Protein AF-A0A6N6MQA6-F1 (afdb_monomer_lite)

Secondary structure (DSSP, 8-state):
-------EEEEEETTEEEEEE--TTS-TTTSHHHHHHHHHHHHS-GGG-EEEEE-TTS-EEEEEEETTEEEEEEEEEESSHHHHHHHHHHHTTS------------

Organism: NCBI:txid2615211

pLDDT: mean 83.04, std 16.6, range [40.09, 96.69]

Sequence (106 aa):
MPERRARYDTEVIGNVICLVELDNANSITSDADRVIEDLHQRFGDLGSYRIIYRDTTGTWDELAVTGDQFRGFKSINERSQAAALAAVSRQGSDEAPHPQDSYRTG

Structure (mmCIF, N/CA/C/O backbone):
data_AF-A0A6N6MQA6-F1
#
_entry.id   AF-A0A6N6MQA6-F1
#
loop_
_atom_site.group_PDB
_atom_site.id
_atom_site.type_symbol
_atom_site.label_atom_id
_atom_site.label_alt_id
_atom_site.label_comp_id
_atom_site.label_asym_id
_atom_site.label_entity_id
_atom_site.label_seq_id
_atom_site.pdbx_PDB_ins_code
_atom_site.Cartn_x
_atom_site.Cartn_y
_atom_site.Cartn_z
_atom_site.occupancy
_atom_site.B_iso_or_equiv
_atom_site.auth_seq_id
_atom_site.auth_comp_id
_atom_site.auth_asym_id
_atom_site.auth_ato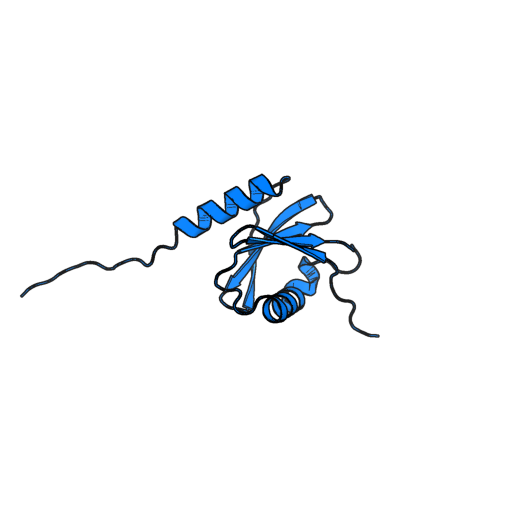m_id
_atom_site.pdbx_PDB_model_num
ATOM 1 N N . MET A 1 1 ? 12.298 -17.690 -18.601 1.00 47.94 1 MET A N 1
ATOM 2 C CA . MET A 1 1 ? 12.690 -16.469 -17.866 1.00 47.94 1 MET A CA 1
ATOM 3 C C . MET A 1 1 ? 11.896 -16.472 -16.574 1.00 47.94 1 MET A C 1
ATOM 5 O O . MET A 1 1 ? 10.698 -16.701 -16.691 1.00 47.94 1 MET A O 1
ATOM 9 N N . PRO A 1 2 ? 12.495 -16.331 -15.378 1.00 53.12 2 PRO A N 1
ATOM 10 C CA . PRO A 1 2 ? 11.684 -16.178 -14.175 1.00 53.12 2 PRO A CA 1
ATOM 11 C C . PRO A 1 2 ? 10.806 -14.934 -14.339 1.00 53.12 2 PRO A C 1
ATOM 13 O O . PRO A 1 2 ? 11.287 -13.897 -14.804 1.00 53.12 2 PRO A O 1
ATOM 16 N N . GLU A 1 3 ? 9.516 -15.069 -14.036 1.00 61.78 3 GLU A N 1
ATOM 17 C CA . GLU A 1 3 ? 8.581 -13.948 -14.056 1.00 61.78 3 GLU A CA 1
ATOM 18 C C . GLU A 1 3 ? 9.073 -12.889 -13.073 1.00 61.78 3 GLU A C 1
ATOM 20 O O . GLU A 1 3 ? 9.459 -13.171 -11.936 1.00 61.78 3 GLU A O 1
ATOM 25 N N . ARG A 1 4 ? 9.170 -11.664 -13.568 1.00 74.12 4 ARG A N 1
ATOM 26 C CA . ARG A 1 4 ? 9.844 -10.567 -12.893 1.00 74.12 4 ARG A CA 1
ATOM 27 C C . ARG A 1 4 ? 8.796 -9.953 -11.949 1.00 74.12 4 ARG A C 1
ATOM 29 O O . ARG A 1 4 ? 7.766 -9.504 -12.427 1.00 74.12 4 ARG A O 1
ATOM 36 N N . ARG A 1 5 ? 9.019 -10.020 -10.632 1.00 81.06 5 ARG A N 1
ATOM 37 C CA . ARG A 1 5 ? 8.067 -9.555 -9.602 1.00 81.06 5 ARG A CA 1
ATOM 38 C C . ARG A 1 5 ? 8.181 -8.055 -9.346 1.00 81.06 5 ARG A C 1
ATOM 40 O O . ARG A 1 5 ? 9.260 -7.490 -9.560 1.00 81.06 5 ARG A O 1
ATOM 47 N N . ALA A 1 6 ? 7.107 -7.441 -8.853 1.00 84.75 6 ALA A N 1
ATOM 48 C CA . ALA A 1 6 ? 7.174 -6.089 -8.308 1.00 84.75 6 ALA A CA 1
ATOM 49 C C . ALA A 1 6 ? 8.157 -6.024 -7.129 1.00 84.75 6 ALA A C 1
ATOM 51 O O . ALA A 1 6 ? 8.266 -6.957 -6.330 1.00 84.75 6 ALA A O 1
ATOM 52 N N . ARG A 1 7 ? 8.894 -4.915 -7.028 1.00 88.81 7 ARG A N 1
ATOM 53 C CA . ARG A 1 7 ? 9.795 -4.638 -5.903 1.00 88.81 7 ARG A CA 1
ATOM 54 C C . ARG A 1 7 ? 9.299 -3.423 -5.151 1.00 88.81 7 ARG A C 1
ATOM 56 O O . ARG A 1 7 ? 9.049 -2.387 -5.763 1.00 88.81 7 ARG A O 1
ATOM 63 N N . TYR A 1 8 ? 9.177 -3.560 -3.840 1.00 91.38 8 TYR A N 1
ATOM 64 C CA . TYR A 1 8 ? 8.633 -2.523 -2.984 1.00 91.38 8 TYR A CA 1
ATOM 65 C C . TYR A 1 8 ? 9.209 -2.605 -1.576 1.00 91.38 8 TYR A C 1
ATOM 67 O O . TYR A 1 8 ? 9.500 -3.693 -1.073 1.00 91.38 8 TYR A O 1
ATOM 75 N N . ASP A 1 9 ? 9.314 -1.448 -0.937 1.00 93.50 9 ASP A N 1
ATOM 76 C CA . ASP A 1 9 ? 9.495 -1.366 0.506 1.00 93.50 9 ASP A CA 1
ATOM 77 C C . ASP A 1 9 ? 8.142 -1.452 1.206 1.00 93.50 9 ASP A C 1
ATOM 79 O O . ASP A 1 9 ? 7.097 -1.127 0.639 1.00 93.50 9 ASP A O 1
ATOM 83 N N . THR A 1 10 ? 8.168 -1.937 2.445 1.00 95.44 10 THR A N 1
ATOM 84 C CA . THR A 1 10 ? 6.971 -2.153 3.262 1.00 95.44 10 THR A CA 1
ATOM 85 C C . THR A 1 10 ? 7.138 -1.469 4.609 1.00 95.44 10 THR A C 1
ATOM 87 O O . THR A 1 10 ? 8.122 -1.712 5.305 1.00 95.44 10 THR A O 1
ATOM 90 N N . GLU A 1 11 ? 6.148 -0.680 5.008 1.00 95.94 11 GLU A N 1
ATOM 91 C CA . GLU A 1 11 ? 6.055 -0.077 6.337 1.00 95.94 11 GLU A CA 1
ATOM 92 C C . GLU A 1 11 ? 4.661 -0.337 6.914 1.00 95.94 11 GLU A C 1
ATOM 94 O O . GLU A 1 11 ? 3.666 -0.217 6.205 1.00 95.94 11 GLU A O 1
ATOM 99 N N . VAL A 1 12 ? 4.568 -0.700 8.195 1.00 95.44 12 VAL A N 1
ATOM 100 C CA . VAL A 1 12 ? 3.282 -0.949 8.863 1.00 95.44 12 VAL A CA 1
ATOM 101 C C . VAL A 1 12 ? 3.032 0.140 9.898 1.00 95.44 12 VAL A C 1
ATOM 103 O O . VAL A 1 12 ? 3.819 0.308 10.829 1.00 95.44 12 VAL A O 1
ATOM 106 N N . ILE A 1 13 ? 1.921 0.862 9.748 1.00 94.69 13 ILE A N 1
ATOM 107 C CA . ILE A 1 13 ? 1.501 1.944 10.644 1.00 94.69 13 ILE A CA 1
ATOM 108 C C . ILE A 1 13 ? 0.098 1.614 11.155 1.00 94.69 13 ILE A C 1
ATOM 110 O O . ILE A 1 13 ? -0.893 1.747 10.437 1.00 94.69 13 ILE A O 1
ATOM 114 N N . GLY A 1 14 ? 0.008 1.150 12.404 1.00 92.62 14 GLY A N 1
ATOM 115 C CA . GLY A 1 14 ? -1.247 0.644 12.963 1.00 92.62 14 GLY A CA 1
ATOM 116 C C . GLY A 1 14 ? -1.743 -0.578 12.184 1.00 92.62 14 GLY A C 1
ATOM 117 O O . GLY A 1 14 ? -1.035 -1.578 12.097 1.00 92.62 14 GLY A O 1
ATOM 118 N N . ASN A 1 15 ? -2.943 -0.485 11.606 1.00 93.38 15 ASN A N 1
ATOM 119 C CA . ASN A 1 15 ? -3.518 -1.508 10.729 1.00 93.38 15 ASN A CA 1
ATOM 120 C C . ASN A 1 15 ? -3.377 -1.172 9.232 1.00 93.38 15 ASN A C 1
ATOM 122 O O . ASN A 1 15 ? -4.108 -1.720 8.408 1.00 93.38 15 ASN A O 1
ATOM 126 N N . VAL A 1 16 ? -2.468 -0.268 8.859 1.00 95.44 16 VAL A N 1
ATOM 127 C CA . VAL A 1 16 ? -2.225 0.088 7.457 1.00 95.44 16 VAL A CA 1
ATOM 128 C C . VAL A 1 16 ? -0.843 -0.384 7.022 1.00 95.44 16 VAL A C 1
ATOM 130 O O . VAL A 1 16 ? 0.168 -0.006 7.614 1.00 95.44 16 VAL A O 1
ATOM 133 N N . ILE A 1 17 ? -0.803 -1.185 5.962 1.00 96.12 17 ILE A N 1
ATOM 134 C CA . ILE A 1 17 ? 0.420 -1.589 5.271 1.00 96.12 17 ILE A CA 1
ATOM 135 C C . ILE A 1 17 ? 0.668 -0.584 4.145 1.00 96.12 17 ILE A C 1
ATOM 137 O O . ILE A 1 17 ? -0.145 -0.442 3.233 1.00 96.12 17 ILE A O 1
ATOM 141 N N . CYS A 1 18 ? 1.790 0.120 4.217 1.00 96.62 18 CYS A N 1
ATOM 142 C CA . CYS A 1 18 ? 2.246 1.078 3.223 1.00 96.62 18 CYS A CA 1
ATOM 143 C C . CYS A 1 18 ? 3.292 0.416 2.325 1.00 96.62 18 CYS A C 1
ATOM 145 O O . CYS A 1 18 ? 4.313 -0.069 2.815 1.00 96.62 18 CYS A O 1
ATOM 147 N N . LEU A 1 19 ? 3.050 0.422 1.018 1.00 95.75 19 LEU A N 1
ATOM 148 C CA . LEU A 1 19 ? 3.974 -0.078 0.006 1.00 95.75 19 LEU A CA 1
ATOM 149 C C . LEU A 1 19 ? 4.593 1.094 -0.754 1.00 95.75 19 LEU A C 1
ATOM 151 O O . LEU A 1 19 ? 3.881 2.008 -1.168 1.00 95.75 19 LEU A O 1
ATOM 155 N N . VAL A 1 20 ? 5.901 1.061 -0.989 1.00 93.25 20 VAL A N 1
ATOM 156 C CA . VAL A 1 20 ? 6.580 2.051 -1.838 1.00 93.25 20 VAL A CA 1
ATOM 157 C C . VAL A 1 20 ? 7.265 1.328 -2.981 1.00 93.25 20 VAL A C 1
ATOM 159 O O . VAL A 1 20 ? 8.167 0.531 -2.745 1.00 93.25 20 VAL A O 1
ATOM 162 N N . GLU A 1 21 ? 6.836 1.595 -4.214 1.00 86.88 21 GLU A N 1
ATOM 163 C CA . GLU A 1 21 ? 7.417 0.979 -5.408 1.00 86.88 21 GLU A CA 1
ATOM 164 C C . GLU A 1 21 ? 8.896 1.375 -5.580 1.00 86.88 21 GLU A C 1
ATOM 166 O O . GLU A 1 21 ? 9.247 2.554 -5.518 1.00 86.88 21 GLU A O 1
ATOM 171 N N . LEU A 1 22 ? 9.768 0.379 -5.783 1.00 84.56 22 LEU A N 1
ATOM 172 C CA . LEU A 1 22 ? 11.224 0.552 -5.912 1.00 84.56 22 LEU A CA 1
ATOM 173 C C . LEU A 1 22 ? 11.730 0.439 -7.353 1.00 84.56 22 LEU A C 1
ATOM 175 O O . LEU A 1 22 ? 12.848 0.867 -7.643 1.00 84.56 22 LEU A O 1
ATOM 179 N N . ASP A 1 23 ? 10.962 -0.188 -8.246 1.00 74.56 23 ASP A N 1
ATOM 180 C CA . ASP A 1 23 ? 11.371 -0.433 -9.628 1.00 74.56 23 ASP A CA 1
ATOM 181 C C . ASP A 1 23 ? 10.193 -0.302 -10.594 1.00 74.56 23 ASP A C 1
ATOM 183 O O . ASP A 1 23 ? 9.203 -1.016 -10.481 1.00 74.56 23 ASP A O 1
ATOM 187 N N . ASN A 1 24 ? 10.368 0.551 -11.601 1.00 66.44 24 ASN A N 1
ATOM 188 C CA . ASN A 1 24 ? 9.371 0.841 -12.628 1.00 66.44 24 ASN A CA 1
ATOM 189 C C . ASN A 1 24 ? 9.202 -0.309 -13.641 1.00 66.44 24 ASN A C 1
ATOM 191 O O . ASN A 1 24 ? 8.343 -0.232 -14.518 1.00 66.44 24 ASN A O 1
ATOM 195 N N . ALA A 1 25 ? 10.067 -1.332 -13.607 1.00 67.06 25 ALA A N 1
ATOM 196 C CA . ALA A 1 25 ? 10.033 -2.427 -14.575 1.00 67.06 25 ALA A CA 1
ATOM 197 C C . ALA A 1 25 ? 8.826 -3.364 -14.393 1.00 67.06 25 ALA A C 1
ATOM 199 O O . ALA A 1 25 ? 8.360 -3.913 -15.388 1.00 67.06 25 ALA A O 1
ATOM 200 N N . ASN A 1 26 ? 8.340 -3.544 -13.159 1.00 72.50 26 ASN A N 1
ATOM 201 C CA . ASN A 1 26 ? 7.053 -4.172 -12.848 1.00 72.50 26 ASN A CA 1
ATOM 202 C C . ASN A 1 26 ? 6.464 -3.476 -11.632 1.00 72.50 26 ASN A C 1
ATOM 204 O O . ASN A 1 26 ? 7.009 -3.569 -10.530 1.00 72.50 26 ASN A O 1
ATOM 208 N N . SER A 1 27 ? 5.351 -2.795 -11.854 1.00 80.56 27 SER A N 1
ATOM 209 C CA . SER A 1 27 ? 4.698 -2.012 -10.825 1.00 80.56 27 SER A CA 1
ATOM 210 C C . SER A 1 27 ? 3.841 -2.883 -9.929 1.00 80.56 27 SER A C 1
ATOM 212 O O . SER A 1 27 ? 3.343 -3.938 -10.344 1.00 80.56 27 SER A O 1
ATOM 214 N N . ILE A 1 28 ? 3.581 -2.381 -8.723 1.00 81.94 28 ILE A N 1
ATOM 215 C CA . ILE A 1 28 ? 2.616 -2.980 -7.793 1.00 81.94 28 ILE A CA 1
ATOM 216 C C . ILE A 1 28 ? 1.257 -3.173 -8.486 1.00 81.94 28 ILE A C 1
ATOM 218 O O . ILE A 1 28 ? 0.580 -4.174 -8.273 1.00 81.94 28 ILE A O 1
ATOM 222 N N . THR A 1 29 ? 0.886 -2.255 -9.382 1.00 83.44 29 THR A N 1
ATOM 223 C CA . THR A 1 29 ? -0.368 -2.328 -10.139 1.00 83.44 29 THR A CA 1
ATOM 224 C C . THR A 1 29 ? -0.412 -3.469 -11.159 1.00 83.44 29 THR A C 1
ATOM 226 O O . THR A 1 29 ? -1.478 -4.032 -11.387 1.00 83.44 29 THR A O 1
ATOM 229 N N . SER A 1 30 ? 0.722 -3.837 -11.762 1.00 85.19 30 SER A N 1
ATOM 230 C CA . SER A 1 30 ? 0.802 -4.943 -12.732 1.00 85.19 30 SER A CA 1
ATOM 231 C C . SER A 1 30 ? 0.944 -6.329 -12.097 1.00 85.19 30 SER A C 1
ATOM 233 O O . SER A 1 30 ? 0.702 -7.329 -12.769 1.00 85.19 30 SER A O 1
ATOM 235 N N . ASP A 1 31 ? 1.329 -6.390 -10.820 1.00 87.12 31 ASP A N 1
ATOM 236 C CA . ASP A 1 31 ? 1.640 -7.633 -10.101 1.00 87.12 31 ASP A CA 1
ATOM 237 C C . ASP A 1 31 ? 0.819 -7.782 -8.807 1.00 87.12 31 ASP A C 1
ATOM 239 O O . ASP A 1 31 ? 1.225 -8.473 -7.874 1.00 87.12 31 ASP A O 1
ATOM 243 N N . ALA A 1 32 ? -0.335 -7.112 -8.737 1.00 89.88 32 ALA A N 1
ATOM 244 C CA . ALA A 1 32 ? -1.119 -6.946 -7.514 1.00 89.88 32 ALA A CA 1
ATOM 245 C C . ALA A 1 32 ? -1.460 -8.274 -6.823 1.00 89.88 32 ALA A C 1
ATOM 247 O O . ALA A 1 32 ? -1.302 -8.380 -5.611 1.00 89.88 32 ALA A O 1
ATOM 248 N N . ASP A 1 33 ? -1.853 -9.306 -7.572 1.00 89.62 33 ASP A N 1
ATOM 249 C CA . ASP A 1 33 ? -2.171 -10.616 -6.992 1.00 89.62 33 ASP A CA 1
ATOM 250 C C . ASP A 1 33 ? -0.967 -11.246 -6.277 1.00 89.62 33 ASP A C 1
ATOM 252 O O . ASP A 1 33 ? -1.099 -11.743 -5.158 1.00 89.62 33 ASP A O 1
ATOM 256 N N . ARG A 1 34 ? 0.230 -11.175 -6.877 1.00 90.31 34 ARG A N 1
ATOM 257 C CA . ARG A 1 34 ? 1.455 -11.716 -6.263 1.00 90.31 34 ARG A CA 1
ATOM 258 C C . ARG A 1 34 ? 1.945 -10.850 -5.106 1.00 90.31 34 ARG A C 1
ATOM 260 O O . ARG A 1 34 ? 2.545 -11.379 -4.175 1.00 90.31 34 ARG A O 1
ATOM 267 N N . VAL A 1 35 ? 1.689 -9.541 -5.151 1.00 91.81 35 VAL A N 1
ATOM 268 C CA . VAL A 1 35 ? 1.936 -8.630 -4.023 1.00 91.81 35 VAL A CA 1
ATOM 269 C C . VAL A 1 35 ? 1.048 -9.018 -2.843 1.00 91.81 35 VAL A C 1
ATOM 271 O O . VAL A 1 35 ? 1.550 -9.173 -1.736 1.00 91.81 35 VAL A O 1
ATOM 274 N N . ILE A 1 36 ? -0.253 -9.232 -3.060 1.00 93.38 36 ILE A N 1
ATOM 275 C CA . ILE A 1 36 ? -1.168 -9.672 -1.998 1.00 93.38 36 ILE A CA 1
ATOM 276 C C . ILE A 1 36 ? -0.757 -11.042 -1.448 1.00 93.38 36 ILE A C 1
ATOM 278 O O . ILE A 1 36 ? -0.736 -11.217 -0.232 1.00 93.38 36 ILE A O 1
ATOM 282 N N . GLU A 1 37 ? -0.355 -11.984 -2.304 1.00 92.19 37 GLU A N 1
ATOM 283 C CA . GLU A 1 37 ? 0.160 -13.285 -1.860 1.00 92.19 37 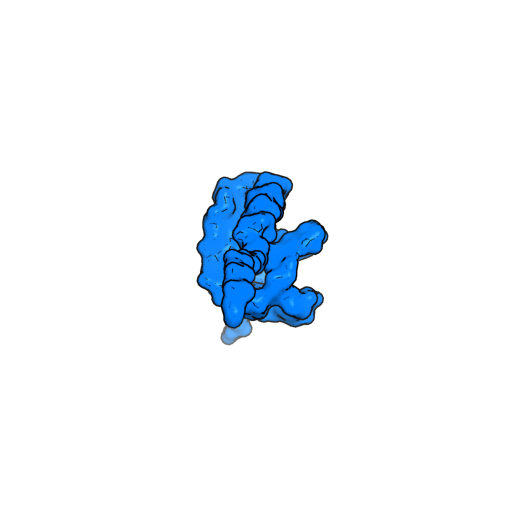GLU A CA 1
ATOM 284 C C . GLU A 1 37 ? 1.415 -13.144 -0.975 1.00 92.19 37 GLU A C 1
ATOM 286 O O . GLU A 1 37 ? 1.488 -13.760 0.088 1.00 92.19 37 GLU A O 1
ATOM 291 N N . ASP A 1 38 ? 2.384 -12.309 -1.368 1.00 92.69 38 ASP A N 1
ATOM 292 C CA . ASP A 1 38 ? 3.583 -12.027 -0.563 1.00 92.69 38 ASP A CA 1
ATOM 293 C C . ASP A 1 38 ? 3.224 -11.394 0.788 1.00 92.69 38 ASP A C 1
ATOM 295 O O . ASP A 1 38 ? 3.732 -11.805 1.832 1.00 92.69 38 ASP A O 1
ATOM 299 N N . LEU A 1 39 ? 2.304 -10.426 0.793 1.00 93.88 39 LEU A N 1
ATOM 300 C CA . LEU A 1 39 ? 1.844 -9.791 2.025 1.00 93.88 39 LEU A CA 1
ATOM 301 C C . LEU A 1 39 ? 1.135 -10.791 2.941 1.00 93.88 39 LEU A C 1
ATOM 303 O O . LEU A 1 39 ? 1.407 -10.794 4.139 1.00 93.88 39 LEU A O 1
ATOM 307 N N . HIS A 1 40 ? 0.298 -11.673 2.399 1.00 93.31 40 HIS A N 1
ATOM 308 C CA . HIS A 1 40 ? -0.363 -12.719 3.176 1.00 93.31 40 HIS A CA 1
ATOM 309 C C . HIS A 1 40 ? 0.660 -13.675 3.805 1.00 93.31 40 HIS A C 1
ATOM 311 O O . HIS A 1 40 ? 0.587 -13.985 4.992 1.00 93.31 40 HIS A O 1
ATOM 317 N N . GLN A 1 41 ? 1.686 -14.084 3.053 1.00 92.94 41 GLN A N 1
ATOM 318 C CA . GLN A 1 41 ? 2.763 -14.928 3.584 1.00 92.94 41 GLN A CA 1
ATOM 319 C C . GLN A 1 41 ? 3.559 -14.242 4.706 1.00 92.94 41 GLN A C 1
ATOM 321 O O . GLN A 1 41 ? 4.058 -14.915 5.609 1.00 92.94 41 GLN A O 1
ATOM 326 N N . ARG A 1 42 ? 3.687 -12.911 4.660 1.00 92.44 42 ARG A N 1
ATOM 327 C CA . ARG A 1 42 ? 4.464 -12.121 5.628 1.00 92.44 42 ARG A CA 1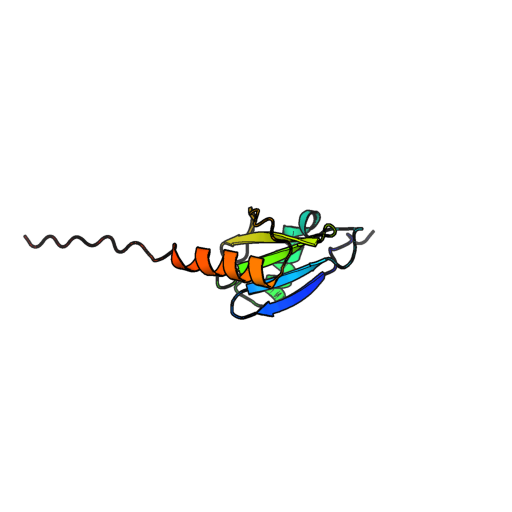
ATOM 328 C C . ARG A 1 42 ? 3.675 -11.711 6.869 1.00 92.44 42 ARG A C 1
ATOM 330 O O . ARG A 1 42 ? 4.255 -11.667 7.952 1.00 92.44 42 ARG A O 1
ATOM 337 N N . PHE A 1 43 ? 2.397 -11.380 6.714 1.00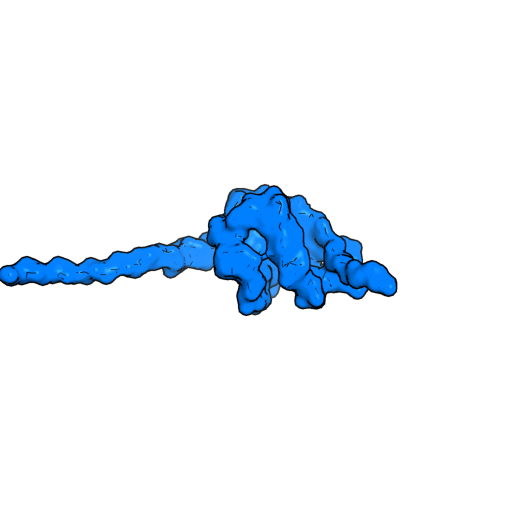 91.44 43 PHE A N 1
ATOM 338 C CA . PHE A 1 43 ? 1.571 -10.768 7.760 1.00 91.44 43 PHE A CA 1
ATOM 339 C C . PHE A 1 43 ? 0.395 -11.648 8.207 1.00 91.44 43 PHE A C 1
ATOM 341 O O . PHE A 1 43 ? -0.214 -11.362 9.236 1.00 91.44 43 PHE A O 1
ATOM 348 N N . GLY A 1 44 ? 0.109 -12.740 7.496 1.00 90.81 44 GLY A N 1
ATOM 349 C CA . GLY A 1 44 ? -1.050 -13.590 7.745 1.00 90.81 44 GLY A CA 1
ATOM 350 C C . GLY A 1 44 ? -2.326 -12.985 7.164 1.00 90.81 44 GLY A C 1
ATOM 351 O O . GLY A 1 44 ? -2.328 -12.515 6.030 1.00 90.81 44 GLY A O 1
ATOM 352 N N . ASP A 1 45 ? -3.411 -13.015 7.940 1.00 90.06 45 ASP A N 1
ATOM 353 C CA . ASP A 1 45 ? -4.722 -12.504 7.521 1.00 90.06 45 ASP A CA 1
ATOM 354 C C . ASP A 1 45 ? -4.665 -11.007 7.181 1.00 90.06 45 ASP A C 1
ATOM 356 O O . ASP A 1 45 ? -4.441 -10.153 8.046 1.00 90.06 45 ASP A O 1
ATOM 360 N N . LEU A 1 46 ? -4.904 -10.692 5.908 1.00 91.69 46 LEU A N 1
ATOM 361 C CA . LEU A 1 46 ? -4.906 -9.320 5.408 1.00 91.69 46 LEU A CA 1
ATOM 362 C C . LEU A 1 46 ? -6.243 -8.605 5.619 1.00 91.69 46 LEU A C 1
ATOM 364 O O . LEU A 1 46 ? -6.302 -7.388 5.462 1.00 91.69 46 LEU A O 1
ATOM 368 N N . GLY A 1 47 ? -7.305 -9.310 6.020 1.00 88.12 47 GLY A N 1
ATOM 369 C CA . GLY A 1 47 ? -8.638 -8.735 6.212 1.00 88.12 47 GLY A CA 1
ATOM 370 C C . GLY A 1 47 ? -8.705 -7.677 7.316 1.00 88.12 47 GLY A C 1
ATOM 371 O O . GLY A 1 47 ? -9.554 -6.789 7.269 1.00 88.12 47 GLY A O 1
ATOM 372 N N . SER A 1 48 ? -7.783 -7.729 8.280 1.00 87.56 48 SER A N 1
ATOM 373 C CA . SER A 1 48 ? -7.654 -6.714 9.336 1.00 87.56 48 SER A CA 1
ATOM 374 C C . SER A 1 48 ? -6.826 -5.493 8.910 1.00 87.56 48 SER A C 1
ATOM 376 O O . SER A 1 48 ? -6.785 -4.491 9.633 1.00 87.56 48 SER A O 1
ATOM 378 N N . TYR A 1 49 ? -6.168 -5.561 7.749 1.00 92.56 49 TYR A N 1
ATOM 379 C CA . TYR A 1 49 ? -5.278 -4.525 7.244 1.00 92.56 49 TYR A CA 1
ATOM 380 C C . TYR A 1 49 ? -5.903 -3.732 6.094 1.00 92.56 49 TYR A C 1
ATOM 382 O O . TYR A 1 49 ? -6.625 -4.246 5.242 1.00 92.56 49 TYR A O 1
ATOM 390 N N . ARG A 1 50 ? -5.568 -2.443 6.030 1.00 94.38 50 ARG A N 1
ATOM 391 C CA . ARG A 1 50 ? -5.717 -1.634 4.813 1.00 94.38 50 ARG A CA 1
ATOM 392 C C . ARG A 1 50 ? -4.365 -1.605 4.112 1.00 94.38 50 ARG A C 1
ATOM 394 O O . ARG A 1 50 ? -3.340 -1.487 4.778 1.00 94.38 50 ARG A O 1
ATOM 401 N N . ILE A 1 51 ? -4.348 -1.691 2.788 1.00 95.69 51 ILE A N 1
ATOM 402 C CA . ILE A 1 51 ? -3.100 -1.702 2.020 1.00 95.69 51 ILE A CA 1
ATOM 403 C C . ILE A 1 51 ? -3.102 -0.485 1.110 1.00 95.69 51 ILE A C 1
ATOM 405 O O . ILE A 1 51 ? -3.958 -0.355 0.237 1.00 95.69 51 ILE A O 1
ATOM 409 N N . ILE A 1 52 ? -2.147 0.414 1.320 1.00 96.69 52 ILE A N 1
ATOM 410 C CA . ILE A 1 52 ? -1.922 1.564 0.447 1.00 96.69 52 ILE A CA 1
ATOM 411 C C . ILE A 1 52 ? -0.577 1.419 -0.241 1.00 96.69 52 ILE A C 1
ATOM 413 O O . ILE A 1 52 ? 0.371 0.890 0.336 1.00 96.69 52 ILE A O 1
ATOM 417 N N . TYR A 1 53 ? -0.479 1.905 -1.467 1.00 95.25 53 TYR A N 1
ATOM 418 C CA . TYR A 1 53 ? 0.760 1.895 -2.223 1.00 95.25 53 TYR A CA 1
ATOM 419 C C . TYR A 1 53 ? 1.036 3.268 -2.811 1.00 95.25 53 TYR A C 1
ATOM 421 O O . TYR A 1 53 ? 0.114 3.987 -3.194 1.00 95.25 53 TYR A O 1
ATOM 429 N N . ARG A 1 54 ? 2.319 3.617 -2.884 1.00 94.62 54 ARG A N 1
ATOM 430 C CA . ARG A 1 54 ? 2.810 4.786 -3.599 1.00 94.62 54 ARG A CA 1
ATOM 431 C C . ARG A 1 54 ? 3.329 4.360 -4.959 1.00 94.62 54 ARG A C 1
ATOM 433 O O . ARG A 1 54 ? 4.290 3.592 -5.033 1.00 94.62 54 ARG A O 1
ATOM 440 N N . ASP A 1 55 ? 2.720 4.884 -6.012 1.00 86.12 55 ASP A N 1
ATOM 441 C CA . ASP A 1 55 ? 3.200 4.678 -7.371 1.00 86.12 55 ASP A CA 1
ATOM 442 C C . ASP A 1 55 ? 4.442 5.535 -7.682 1.00 86.12 55 ASP A C 1
ATOM 444 O O . ASP A 1 55 ? 4.883 6.395 -6.909 1.00 86.12 55 ASP A O 1
ATOM 448 N N . THR A 1 56 ? 4.999 5.328 -8.870 1.00 83.62 56 THR A N 1
ATOM 449 C CA . THR A 1 56 ? 6.186 6.043 -9.362 1.00 83.62 56 THR A CA 1
ATOM 450 C C . THR A 1 56 ? 5.931 7.528 -9.632 1.00 83.62 56 THR A C 1
ATOM 452 O O . THR A 1 56 ? 6.869 8.327 -9.649 1.00 83.62 56 THR A O 1
ATOM 455 N N . THR A 1 57 ? 4.665 7.931 -9.786 1.00 86.56 57 THR A N 1
ATOM 456 C CA . THR A 1 57 ? 4.263 9.342 -9.875 1.00 86.56 57 THR A CA 1
ATOM 457 C C . THR A 1 57 ? 4.193 10.007 -8.499 1.00 86.56 57 THR A C 1
ATOM 459 O O . THR A 1 57 ? 4.008 11.222 -8.403 1.00 86.56 57 THR A O 1
ATOM 462 N N . GLY A 1 58 ? 4.374 9.233 -7.426 1.00 90.12 58 GLY A N 1
ATOM 463 C CA . GLY A 1 58 ? 4.320 9.674 -6.044 1.00 90.12 58 GLY A CA 1
ATOM 464 C C . GLY A 1 58 ? 2.902 9.795 -5.494 1.00 90.12 58 GLY A C 1
ATOM 465 O O . GLY A 1 58 ? 2.726 10.474 -4.481 1.00 90.12 58 GLY A O 1
ATOM 466 N N . THR A 1 59 ? 1.924 9.188 -6.161 1.00 94.50 59 THR A N 1
ATOM 467 C CA . THR A 1 59 ? 0.520 9.161 -5.750 1.00 94.50 59 THR A CA 1
ATOM 468 C C . THR A 1 59 ? 0.276 7.949 -4.864 1.00 94.50 59 THR A C 1
ATOM 470 O O . THR A 1 59 ? 0.736 6.851 -5.170 1.00 94.50 59 THR A O 1
ATOM 473 N N . TRP A 1 60 ? -0.416 8.168 -3.752 1.00 96.56 60 TRP A N 1
ATOM 474 C CA . TRP A 1 60 ? -0.876 7.125 -2.853 1.00 96.56 60 TRP A CA 1
ATOM 475 C C . TRP A 1 60 ? -2.305 6.736 -3.203 1.00 96.56 60 TRP A C 1
ATOM 477 O O . TRP A 1 60 ? -3.195 7.588 -3.197 1.00 96.56 60 TRP A O 1
ATOM 487 N N . ASP A 1 61 ? -2.501 5.448 -3.445 1.00 95.56 61 ASP A N 1
ATOM 488 C CA . ASP A 1 61 ? -3.791 4.812 -3.691 1.00 95.56 61 ASP A CA 1
ATOM 489 C C . ASP A 1 61 ? -3.891 3.514 -2.879 1.00 95.56 61 ASP A C 1
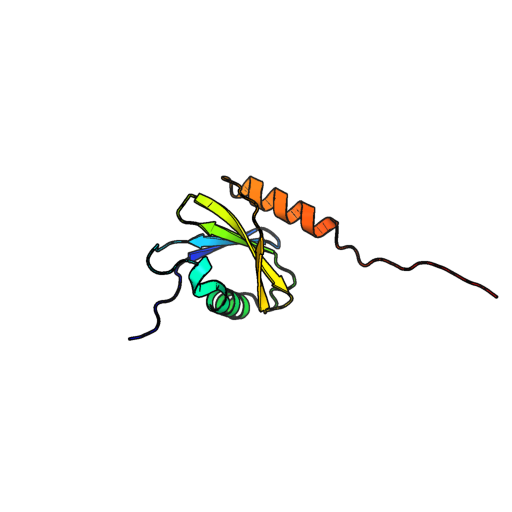ATOM 491 O O . ASP A 1 61 ? -2.950 3.106 -2.195 1.00 95.56 61 ASP A O 1
ATOM 495 N N . GLU A 1 62 ? -5.051 2.869 -2.907 1.00 95.25 62 GLU A N 1
ATOM 496 C CA . GLU A 1 62 ? -5.322 1.668 -2.124 1.00 95.25 62 GLU A CA 1
ATOM 497 C C . GLU A 1 62 ? -5.351 0.412 -2.999 1.00 95.25 62 GLU A C 1
ATOM 499 O O . GLU A 1 62 ? -6.002 0.391 -4.049 1.00 95.25 62 GLU A O 1
ATOM 504 N N . LEU A 1 63 ? -4.731 -0.666 -2.513 1.00 94.00 63 LEU A N 1
ATOM 505 C CA . LEU A 1 63 ? -5.037 -2.028 -2.948 1.00 94.00 63 LEU A CA 1
ATOM 506 C C . LEU A 1 63 ? -6.128 -2.589 -2.038 1.00 94.00 63 LEU A C 1
ATOM 508 O O . LEU A 1 63 ? -5.880 -2.946 -0.886 1.00 94.00 63 LEU A O 1
ATOM 512 N N . ALA A 1 64 ? -7.348 -2.668 -2.557 1.00 92.62 64 ALA A N 1
ATOM 513 C CA . ALA A 1 64 ? -8.457 -3.227 -1.808 1.00 92.62 64 ALA A CA 1
ATOM 514 C C . ALA A 1 64 ? -8.334 -4.754 -1.738 1.00 92.62 64 ALA A C 1
ATOM 516 O O . ALA A 1 64 ? -8.134 -5.423 -2.757 1.00 92.62 64 ALA A O 1
ATOM 517 N N . VAL A 1 65 ? -8.523 -5.297 -0.538 1.00 90.94 65 VAL A N 1
ATOM 518 C CA . VAL A 1 65 ? -8.551 -6.737 -0.269 1.00 90.94 65 VAL A CA 1
ATOM 519 C C . VAL A 1 65 ? -9.839 -7.134 0.448 1.00 90.94 65 VAL A C 1
ATOM 521 O O . VAL A 1 65 ? -10.467 -6.321 1.127 1.00 90.94 65 VAL A O 1
ATOM 524 N N . THR A 1 66 ? -10.259 -8.386 0.286 1.00 86.06 66 THR A N 1
ATOM 525 C CA . THR A 1 66 ? -11.297 -9.006 1.126 1.00 86.06 66 THR A CA 1
ATOM 526 C C . THR A 1 66 ? -10.782 -10.356 1.586 1.00 86.06 66 THR A C 1
ATOM 528 O O . THR A 1 66 ? -10.638 -11.263 0.760 1.00 86.06 66 THR A O 1
ATOM 531 N N . GLY A 1 67 ? -10.495 -10.471 2.884 1.00 85.75 67 GLY A N 1
ATOM 532 C CA . GLY A 1 67 ? -9.612 -11.524 3.383 1.00 85.75 67 GLY A CA 1
ATOM 533 C C . GLY A 1 67 ? -8.256 -11.406 2.689 1.00 85.75 67 GLY A C 1
ATOM 534 O O . GLY A 1 67 ? -7.707 -10.312 2.593 1.00 85.75 67 GLY A O 1
ATOM 535 N N . ASP A 1 68 ? -7.796 -12.500 2.091 1.00 85.62 68 ASP A N 1
ATOM 536 C CA . ASP A 1 68 ? -6.476 -12.584 1.452 1.00 85.62 68 ASP A CA 1
ATOM 537 C C . ASP A 1 68 ? -6.517 -12.436 -0.079 1.00 85.62 68 ASP A C 1
ATOM 539 O O . ASP A 1 68 ? -5.580 -12.810 -0.780 1.00 85.62 68 ASP A O 1
ATOM 543 N N . GLN A 1 69 ? -7.626 -11.931 -0.630 1.00 88.50 69 GLN A N 1
ATOM 544 C CA . GLN A 1 69 ? -7.806 -11.785 -2.077 1.00 88.50 69 GLN A CA 1
ATOM 545 C C . GLN A 1 69 ? -7.795 -10.325 -2.506 1.00 88.50 69 GLN A C 1
ATOM 547 O O . GLN A 1 69 ? -8.539 -9.506 -1.959 1.00 88.50 69 GLN A O 1
ATOM 552 N N . PHE A 1 70 ? -7.028 -10.033 -3.558 1.00 91.06 70 PHE A N 1
ATOM 553 C CA . PHE A 1 70 ? -7.078 -8.756 -4.256 1.00 91.06 70 PHE A CA 1
ATOM 554 C C . PHE A 1 70 ? -8.471 -8.517 -4.859 1.00 91.06 70 PHE A C 1
ATOM 556 O O . PHE A 1 70 ? -9.073 -9.405 -5.467 1.00 91.06 70 PHE A O 1
ATOM 563 N N . ARG A 1 71 ? -9.006 -7.306 -4.679 1.00 92.31 71 ARG A N 1
ATOM 564 C CA . ARG A 1 71 ? -10.331 -6.907 -5.189 1.00 92.31 71 ARG A CA 1
ATOM 565 C C . ARG A 1 71 ? -10.296 -5.780 -6.200 1.00 92.31 71 ARG A C 1
ATOM 567 O O . ARG A 1 71 ? -11.282 -5.581 -6.905 1.00 92.31 71 ARG A O 1
ATOM 574 N N . GLY A 1 72 ? -9.196 -5.049 -6.274 1.00 92.38 72 GLY A N 1
ATOM 575 C CA . GLY A 1 72 ? -9.059 -3.917 -7.172 1.00 92.38 72 GLY A CA 1
ATOM 576 C C . GLY A 1 72 ? -8.348 -2.747 -6.518 1.00 92.38 72 GLY A C 1
ATOM 577 O O . GLY A 1 72 ? -7.924 -2.800 -5.364 1.00 92.38 72 GLY A O 1
ATOM 578 N N . PHE A 1 73 ? -8.251 -1.667 -7.278 1.00 92.94 73 PHE A N 1
ATOM 579 C CA . PHE A 1 73 ? -7.634 -0.427 -6.838 1.00 92.94 73 PHE A CA 1
ATOM 580 C C . PHE A 1 73 ? -8.718 0.574 -6.446 1.00 92.94 73 PHE A C 1
ATOM 582 O O . PHE A 1 73 ? -9.700 0.738 -7.178 1.00 92.94 73 PHE A O 1
ATOM 589 N N . LYS A 1 74 ? -8.545 1.262 -5.315 1.00 93.81 74 LYS A N 1
ATOM 590 C CA . LYS A 1 74 ? -9.364 2.432 -4.970 1.00 93.81 74 LYS A CA 1
ATOM 591 C C . LYS A 1 74 ? -8.487 3.667 -5.003 1.00 93.81 74 LYS A C 1
ATOM 593 O O . LYS A 1 74 ? -7.420 3.690 -4.395 1.00 93.81 74 LYS A O 1
ATOM 598 N N . SER A 1 75 ? -8.957 4.693 -5.707 1.00 93.50 75 SER A N 1
ATOM 599 C CA . SER A 1 75 ? -8.216 5.942 -5.771 1.00 93.50 75 SER A CA 1
ATOM 600 C C . SER A 1 75 ? -8.394 6.725 -4.474 1.00 93.50 75 SER A C 1
ATOM 602 O O . SER A 1 75 ? -9.519 7.041 -4.082 1.00 93.50 75 SER A O 1
ATOM 604 N N . ILE A 1 76 ? -7.274 7.022 -3.825 1.00 94.69 76 ILE A N 1
ATOM 605 C CA . ILE A 1 76 ? -7.178 8.015 -2.755 1.00 94.69 76 ILE A CA 1
ATOM 606 C C . ILE A 1 76 ? -6.635 9.321 -3.359 1.00 94.69 76 ILE A C 1
ATOM 608 O O . ILE A 1 76 ? -7.085 10.401 -2.982 1.00 94.69 76 ILE A O 1
ATOM 612 N N . ASN A 1 77 ? -5.736 9.216 -4.350 1.00 94.56 77 ASN A N 1
ATOM 613 C CA . ASN A 1 77 ? -5.120 10.329 -5.074 1.00 94.56 77 ASN A CA 1
ATOM 614 C C . ASN A 1 77 ? -4.385 11.325 -4.157 1.00 94.56 77 ASN A C 1
ATOM 616 O O . ASN A 1 77 ? -4.400 12.540 -4.372 1.00 94.56 77 ASN A O 1
ATOM 620 N N . GLU A 1 78 ? -3.729 10.807 -3.120 1.00 96.44 78 GLU A N 1
ATOM 621 C CA . GLU A 1 78 ? -3.017 11.630 -2.144 1.00 96.44 78 GLU A CA 1
ATOM 622 C C . GLU A 1 78 ? -1.524 11.712 -2.451 1.00 96.44 78 GLU A C 1
ATOM 624 O O . GLU A 1 78 ? -0.902 10.767 -2.928 1.00 96.44 78 GLU A O 1
ATOM 629 N N . ARG A 1 79 ? -0.906 12.857 -2.150 1.00 95.19 79 ARG A N 1
ATOM 630 C CA . ARG A 1 79 ? 0.540 13.074 -2.383 1.00 95.19 79 ARG A CA 1
ATOM 631 C C . ARG A 1 79 ? 1.396 12.880 -1.136 1.00 95.19 79 ARG A C 1
ATOM 633 O O . ARG A 1 79 ? 2.622 12.922 -1.212 1.00 95.19 79 ARG A O 1
ATOM 640 N N . SER A 1 80 ? 0.758 12.657 0.009 1.00 95.94 80 SER A N 1
ATOM 641 C CA . SER A 1 80 ? 1.405 12.452 1.302 1.00 95.94 80 SER A CA 1
ATOM 642 C C . SER A 1 80 ? 0.935 11.145 1.925 1.00 95.94 80 SER A C 1
ATOM 644 O O . SER A 1 80 ? -0.266 10.893 1.995 1.00 95.94 80 SER A O 1
ATOM 646 N N . GLN A 1 81 ? 1.877 10.357 2.450 1.00 95.38 81 GLN A N 1
ATOM 647 C CA . GLN A 1 81 ? 1.577 9.125 3.186 1.00 95.38 81 GLN A CA 1
ATOM 648 C C . GLN A 1 81 ? 0.665 9.413 4.384 1.00 95.38 81 GLN A C 1
ATOM 650 O O . GLN A 1 81 ? -0.303 8.699 4.610 1.00 95.38 81 GLN A O 1
ATOM 655 N N . ALA A 1 82 ? 0.909 10.510 5.109 1.00 95.00 82 ALA A N 1
ATOM 656 C CA . ALA A 1 82 ? 0.078 10.909 6.243 1.00 95.00 82 ALA A CA 1
ATOM 657 C C . ALA A 1 82 ? -1.365 11.250 5.826 1.00 95.00 82 ALA A C 1
ATOM 659 O O . ALA A 1 82 ? -2.309 10.907 6.538 1.00 95.00 82 ALA A O 1
ATOM 660 N N . ALA A 1 83 ? -1.548 11.892 4.666 1.00 94.56 83 ALA A N 1
ATOM 661 C CA . ALA A 1 83 ? -2.878 12.198 4.139 1.00 94.56 83 ALA A CA 1
ATOM 662 C C . ALA A 1 83 ? -3.609 10.922 3.693 1.00 94.56 83 ALA A C 1
ATOM 664 O O . ALA A 1 83 ? -4.771 10.727 4.049 1.00 94.56 83 ALA A O 1
ATOM 665 N N . ALA A 1 84 ? -2.903 10.011 3.017 1.00 95.25 84 ALA A N 1
ATOM 666 C CA . ALA A 1 84 ? -3.439 8.712 2.622 1.00 95.25 84 ALA A CA 1
ATOM 667 C C . ALA A 1 84 ? -3.844 7.857 3.834 1.00 95.25 84 ALA A C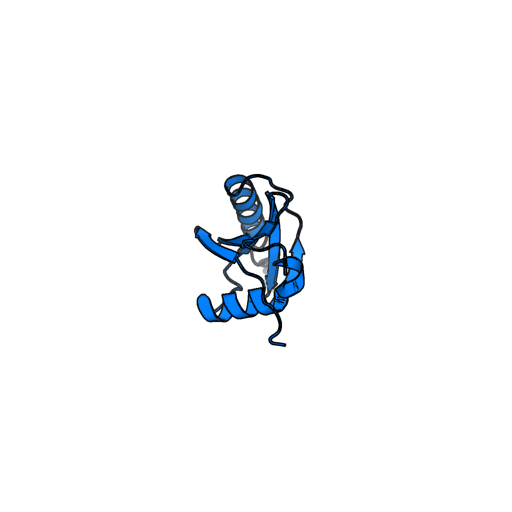 1
ATOM 669 O O . ALA A 1 84 ? -4.953 7.327 3.869 1.00 95.25 84 ALA A O 1
ATOM 670 N N . LEU A 1 85 ? -2.997 7.797 4.869 1.00 94.62 85 LEU A N 1
ATOM 671 C CA . LEU A 1 85 ? -3.293 7.132 6.143 1.00 94.62 85 LEU A CA 1
ATOM 672 C C . LEU A 1 85 ? -4.562 7.694 6.791 1.00 94.62 85 LEU A C 1
ATOM 674 O O . LEU A 1 85 ? -5.438 6.935 7.209 1.00 94.62 85 LEU A O 1
ATOM 678 N N . ALA A 1 86 ? -4.694 9.022 6.844 1.00 93.75 86 ALA A N 1
ATOM 679 C CA . ALA A 1 86 ? -5.885 9.671 7.379 1.00 93.75 86 ALA A CA 1
ATOM 680 C C . ALA A 1 86 ? -7.139 9.363 6.541 1.00 93.75 86 ALA A C 1
ATOM 682 O O . ALA A 1 86 ? -8.221 9.196 7.104 1.00 93.75 86 ALA A O 1
ATOM 683 N N . ALA A 1 87 ? -7.012 9.263 5.215 1.00 92.38 87 ALA A N 1
ATOM 684 C CA . ALA A 1 87 ? -8.119 8.928 4.324 1.00 92.38 87 ALA A CA 1
ATOM 685 C C . ALA A 1 87 ? -8.627 7.495 4.550 1.00 92.38 87 ALA A C 1
ATOM 687 O O . ALA A 1 87 ? -9.826 7.305 4.756 1.00 92.38 87 ALA A O 1
ATOM 688 N N . VAL A 1 88 ? -7.738 6.495 4.598 1.00 90.88 88 VAL A N 1
ATOM 689 C CA . VAL A 1 88 ? -8.151 5.091 4.800 1.00 90.88 88 VAL A CA 1
ATOM 690 C C . VAL A 1 88 ? -8.616 4.801 6.224 1.00 90.88 88 VAL A C 1
ATOM 692 O O . VAL A 1 88 ? -9.492 3.960 6.417 1.00 90.88 88 VAL A O 1
ATOM 695 N N . SER A 1 89 ? -8.097 5.533 7.213 1.00 84.44 89 SER A N 1
ATOM 696 C CA . SER A 1 89 ? -8.532 5.406 8.610 1.00 84.44 89 SER A CA 1
ATOM 697 C C . SER A 1 89 ? -9.972 5.887 8.811 1.00 84.44 89 SER A C 1
ATOM 699 O O . SER A 1 89 ? -10.702 5.306 9.606 1.00 84.44 89 SER A O 1
ATOM 701 N N . ARG A 1 90 ? -10.416 6.911 8.064 1.00 74.12 90 ARG A N 1
ATOM 702 C CA . ARG A 1 90 ? -11.813 7.392 8.097 1.00 74.12 90 ARG A CA 1
ATOM 703 C C . ARG A 1 90 ? -12.796 6.416 7.454 1.00 74.12 90 ARG A C 1
ATOM 705 O O . ARG A 1 90 ? -13.958 6.384 7.839 1.00 74.12 90 ARG A O 1
ATOM 712 N N . GLN A 1 91 ? -12.338 5.627 6.486 1.00 61.44 91 GLN A N 1
ATOM 713 C CA . GLN A 1 91 ? -13.180 4.644 5.801 1.00 61.44 91 GLN A CA 1
ATOM 714 C C . GLN A 1 91 ? -13.456 3.407 6.670 1.00 61.44 91 GLN A C 1
ATOM 716 O O . GLN A 1 91 ? -14.523 2.819 6.552 1.00 61.44 91 GLN A O 1
ATOM 721 N N . GLY A 1 92 ? -12.540 3.038 7.576 1.00 53.53 92 GLY A N 1
ATOM 722 C CA . GLY A 1 92 ? -12.722 1.905 8.497 1.00 53.53 92 GLY A CA 1
ATOM 723 C C . GLY A 1 92 ? -13.777 2.126 9.591 1.00 53.53 92 GLY A C 1
ATOM 724 O O . GLY A 1 92 ? -14.191 1.169 10.235 1.00 53.53 92 GLY A O 1
ATOM 725 N N . SER A 1 93 ? -14.227 3.367 9.798 1.00 48.94 93 SER A N 1
ATOM 726 C CA . SER A 1 93 ? -15.278 3.713 10.767 1.00 48.94 93 SER A CA 1
ATOM 727 C C . SER A 1 93 ? -16.712 3.631 10.222 1.00 48.94 93 SER A C 1
ATOM 729 O O . SER A 1 93 ? -17.639 3.653 11.028 1.00 48.94 93 SER A O 1
ATOM 731 N N . ASP A 1 94 ? -16.907 3.505 8.903 1.00 45.53 94 ASP A N 1
ATOM 732 C CA . ASP A 1 94 ? -18.246 3.418 8.285 1.00 45.53 94 ASP A CA 1
ATOM 733 C C . ASP A 1 94 ? -18.744 1.974 8.086 1.00 45.53 94 ASP A C 1
ATOM 735 O O . ASP A 1 94 ? -19.922 1.758 7.805 1.00 45.53 94 ASP A O 1
ATOM 739 N N . GLU A 1 95 ? -17.890 0.967 8.293 1.00 43.66 95 GLU A N 1
ATOM 740 C CA . GLU A 1 95 ? -18.273 -0.450 8.250 1.00 43.66 95 GLU A CA 1
ATOM 741 C C . GLU A 1 95 ? -18.450 -1.008 9.672 1.00 43.66 95 GLU A C 1
ATOM 743 O O . GLU A 1 95 ? -17.819 -1.975 10.092 1.00 43.66 95 GLU A O 1
ATOM 748 N N . ALA A 1 96 ? -19.317 -0.363 10.457 1.00 42.31 96 ALA A N 1
ATOM 749 C CA . ALA A 1 96 ? -19.898 -1.003 11.631 1.00 42.31 96 ALA A CA 1
ATOM 750 C C . ALA A 1 96 ? -20.895 -2.082 11.160 1.00 42.31 96 ALA A C 1
ATOM 752 O O . ALA A 1 96 ? -21.667 -1.823 10.229 1.00 42.31 96 ALA A O 1
ATOM 753 N N . PRO A 1 97 ? -20.942 -3.274 11.786 1.00 42.66 97 PRO A N 1
ATOM 754 C CA . PRO A 1 97 ? -21.972 -4.253 11.476 1.00 42.66 97 PRO A CA 1
ATOM 755 C C . PRO A 1 97 ? -23.313 -3.602 11.779 1.00 42.66 97 PRO A C 1
ATOM 757 O O . PRO A 1 97 ? -23.548 -3.193 12.909 1.00 42.66 97 PRO A O 1
ATOM 760 N N . HIS A 1 98 ? -24.165 -3.476 10.766 1.00 40.09 98 HIS A N 1
ATOM 761 C CA . HIS A 1 98 ? -25.531 -2.998 10.909 1.00 40.09 98 HIS A CA 1
ATOM 762 C C . HIS A 1 98 ? -26.234 -3.895 11.946 1.00 40.09 98 HIS A C 1
ATOM 764 O O . HIS A 1 98 ? -26.542 -5.046 11.616 1.00 40.09 98 HIS A O 1
ATOM 770 N N . PRO A 1 99 ? -26.484 -3.450 13.195 1.00 46.84 99 PRO A N 1
ATOM 771 C CA . PRO A 1 99 ? -27.376 -4.198 14.049 1.00 46.84 99 PRO A CA 1
ATOM 772 C C . PRO A 1 99 ? -28.767 -3.913 13.497 1.00 46.84 99 PRO A C 1
ATOM 774 O O . PRO A 1 99 ? -29.284 -2.801 13.604 1.00 46.84 99 PRO A O 1
ATOM 777 N N . GLN A 1 100 ? -29.364 -4.908 12.849 1.00 51.06 100 GLN A N 1
ATOM 778 C CA . GLN A 1 100 ? -30.794 -4.882 12.581 1.00 51.06 100 GLN A CA 1
ATOM 779 C C . GLN A 1 100 ? -31.510 -5.087 13.915 1.00 51.06 100 GLN A C 1
ATOM 781 O O . GLN A 1 100 ? -31.981 -6.175 14.233 1.00 51.06 100 GLN A O 1
ATOM 786 N N . ASP A 1 101 ? -31.547 -4.028 14.717 1.00 49.53 101 ASP A N 1
ATOM 787 C CA . ASP A 1 101 ? -32.460 -3.916 15.835 1.00 49.53 101 ASP A CA 1
ATOM 788 C C . ASP A 1 101 ? -33.868 -3.766 15.258 1.00 49.53 101 ASP A C 1
ATOM 790 O O . ASP A 1 101 ? -34.231 -2.750 14.668 1.00 49.53 101 ASP A O 1
ATOM 794 N N . SER A 1 102 ? -34.700 -4.778 15.461 1.00 48.06 102 SER A N 1
ATOM 795 C CA . SER A 1 102 ? -36.048 -4.498 15.946 1.00 48.06 102 SER A CA 1
ATOM 796 C C . SER A 1 102 ? -36.603 -5.697 16.699 1.00 48.06 102 SER A C 1
ATOM 798 O O . SER A 1 102 ? -37.081 -6.686 16.151 1.00 48.06 102 SER A O 1
ATOM 800 N N . TYR A 1 103 ? -36.559 -5.548 18.015 1.00 50.84 103 TYR A N 1
ATOM 801 C CA . TYR A 1 103 ? -37.527 -6.063 18.966 1.00 50.84 103 TYR A CA 1
ATOM 802 C C . TYR A 1 103 ? -38.933 -6.145 18.347 1.00 50.84 103 TYR A C 1
ATOM 804 O O . TYR A 1 103 ? -39.521 -5.130 17.965 1.00 50.84 103 TYR A O 1
ATOM 812 N N . ARG A 1 104 ? -39.523 -7.341 18.336 1.00 47.78 104 ARG A N 1
ATOM 813 C CA . ARG A 1 104 ? -40.977 -7.481 18.428 1.00 47.78 104 ARG A CA 1
ATOM 814 C C . ARG A 1 104 ? -41.312 -8.608 19.394 1.00 47.78 104 ARG A C 1
ATOM 816 O O . ARG A 1 104 ? -41.393 -9.774 19.031 1.00 47.78 104 ARG A O 1
ATOM 823 N N . THR A 1 105 ? -41.501 -8.190 20.638 1.00 58.75 105 THR A N 1
ATOM 824 C CA . THR A 1 105 ? -42.377 -8.824 21.619 1.00 58.75 105 THR A CA 1
ATOM 825 C C . THR A 1 105 ? -43.769 -9.024 21.015 1.00 58.75 105 THR A C 1
ATOM 827 O O . THR A 1 105 ? -44.308 -8.103 20.394 1.00 58.75 105 THR A O 1
ATOM 830 N N . GLY A 1 106 ? -44.341 -10.207 21.227 1.00 63.22 106 GLY A N 1
ATOM 831 C CA . GLY A 1 106 ? -45.727 -10.560 20.931 1.00 63.22 106 GLY A CA 1
ATOM 832 C C . GLY A 1 106 ? -46.024 -11.949 21.457 1.00 63.22 106 GLY A C 1
ATOM 833 O O . GLY A 1 106 ? -45.540 -12.901 20.813 1.00 63.22 106 GLY A O 1
#

Radius of gyration: 16.52 Å; chains: 1; bounding box: 58×30×40 Å

Foldseek 3Di:
DPDDAWDWDWDDDPQEIETEGDDPPAHCQNHVFVVLVVCCVVPPWNQSHWYWYQDPVQFIWTQDDHTSGTDDIGHPRDNDPVSNVVVVVVVVVVPDPPPPDDDDDD